Protein AF-A0A1H3X4S4-F1 (afdb_monomer)

Sequence (139 aa):
MANKKTSDKKSTSAFDSIKNFIENVTENVIEGTTVVTDKIKDSSAKAYVASAELAEEASQRIHLYTDKVSLQKEEKSIIERQKEITVDFGGKSLAHYIKTDTLHKPFLNTAEIATLVEEYKGNQKNLISIEKKIKKLNN

Structure (mmCIF, N/CA/C/O backbone):
data_AF-A0A1H3X4S4-F1
#
_entry.id   AF-A0A1H3X4S4-F1
#
loop_
_atom_site.group_PDB
_atom_site.id
_atom_site.type_symbol
_atom_site.label_atom_id
_atom_site.label_alt_id
_atom_site.label_comp_id
_atom_site.label_asym_id
_atom_site.label_entity_id
_atom_site.label_seq_id
_atom_site.pdbx_PDB_ins_code
_atom_site.Cartn_x
_atom_site.Cartn_y
_atom_site.Cartn_z
_atom_site.occupancy
_atom_site.B_iso_or_equiv
_atom_site.auth_seq_id
_atom_site.auth_comp_id
_atom_site.auth_asym_id
_atom_site.auth_atom_id
_atom_site.pdbx_PDB_model_num
ATOM 1 N N . MET A 1 1 ? -64.709 -5.748 115.543 1.00 39.12 1 MET A N 1
ATOM 2 C CA . MET A 1 1 ? -63.450 -6.219 114.926 1.00 39.12 1 MET A CA 1
ATOM 3 C C . MET A 1 1 ? -63.619 -6.224 113.413 1.00 39.12 1 MET A C 1
ATOM 5 O O . MET A 1 1 ? -64.680 -6.604 112.939 1.00 39.12 1 MET A O 1
ATOM 9 N N . ALA A 1 2 ? -62.603 -5.715 112.710 1.00 40.00 2 ALA A N 1
ATOM 10 C CA . ALA A 1 2 ? -62.433 -5.667 111.251 1.00 40.00 2 ALA A CA 1
ATOM 11 C C . ALA A 1 2 ? -62.544 -7.083 110.615 1.00 40.00 2 ALA A C 1
ATOM 13 O O . ALA A 1 2 ? -62.435 -8.067 111.332 1.00 40.00 2 ALA A O 1
ATOM 14 N N . ASN A 1 3 ? -62.716 -7.306 109.309 1.00 39.69 3 ASN A N 1
ATOM 15 C CA . ASN A 1 3 ? -62.032 -6.635 108.215 1.00 39.69 3 ASN A CA 1
ATOM 16 C C . ASN A 1 3 ? -62.678 -6.921 106.842 1.00 39.69 3 ASN A C 1
ATOM 18 O O . ASN A 1 3 ? -63.273 -7.966 106.593 1.00 39.69 3 ASN A O 1
ATOM 22 N N . LYS A 1 4 ? -62.464 -5.944 105.966 1.00 47.06 4 LYS A N 1
ATOM 23 C CA . LYS A 1 4 ? -62.786 -5.784 104.546 1.00 47.06 4 LYS A CA 1
ATOM 24 C C . LYS A 1 4 ? -62.004 -6.811 103.701 1.00 47.06 4 LYS A C 1
ATOM 26 O O . LYS A 1 4 ? -60.808 -6.970 103.928 1.00 47.06 4 LYS A O 1
ATOM 31 N N . LYS A 1 5 ? -62.613 -7.445 102.688 1.00 41.31 5 LYS A N 1
ATOM 32 C CA . LYS A 1 5 ? -61.862 -8.049 101.566 1.00 41.31 5 LYS A CA 1
ATOM 33 C C . LYS A 1 5 ? -62.201 -7.327 100.268 1.00 41.31 5 LYS A C 1
ATOM 35 O O . LYS A 1 5 ? -63.321 -7.363 99.774 1.00 41.31 5 LYS A O 1
ATOM 40 N N . THR A 1 6 ? -61.198 -6.599 99.804 1.00 41.38 6 THR A N 1
ATOM 41 C CA . THR A 1 6 ? -61.131 -5.777 98.603 1.00 41.38 6 THR A CA 1
ATOM 42 C C . THR A 1 6 ? -60.788 -6.607 97.369 1.00 41.38 6 THR A C 1
ATOM 44 O O . THR A 1 6 ? -59.841 -7.383 97.403 1.00 41.38 6 THR A O 1
ATOM 47 N N . SER A 1 7 ? -61.556 -6.363 96.306 1.00 42.19 7 SER A N 1
ATOM 48 C CA . SER A 1 7 ? -61.190 -6.283 94.882 1.00 42.19 7 SER A CA 1
ATOM 49 C C . SER A 1 7 ? -59.942 -7.025 94.375 1.00 42.19 7 SER A C 1
ATOM 51 O O . SER A 1 7 ? -58.815 -6.567 94.580 1.00 42.19 7 SER A O 1
ATOM 53 N N . ASP A 1 8 ? -60.174 -8.033 93.533 1.00 43.59 8 ASP A N 1
ATOM 54 C CA . ASP A 1 8 ? -59.223 -8.499 92.523 1.00 43.59 8 ASP A CA 1
ATOM 55 C C . ASP A 1 8 ? -59.073 -7.449 91.412 1.00 43.59 8 ASP A C 1
ATOM 57 O O . ASP A 1 8 ? -60.004 -7.172 90.652 1.00 43.59 8 ASP A O 1
ATOM 61 N N . LYS A 1 9 ? -57.879 -6.863 91.297 1.00 44.56 9 LYS A N 1
ATOM 62 C CA . LYS A 1 9 ? -57.452 -6.079 90.132 1.00 44.56 9 LYS A CA 1
ATOM 63 C C . LYS A 1 9 ? -56.342 -6.865 89.438 1.00 44.56 9 LYS A C 1
ATOM 65 O O . LYS A 1 9 ? -55.227 -6.936 89.944 1.00 44.56 9 LYS A O 1
ATOM 70 N N . LYS A 1 10 ? -56.667 -7.460 88.284 1.00 45.00 10 LYS A N 1
ATOM 71 C CA . LYS A 1 10 ? -55.704 -8.065 87.351 1.00 45.00 10 LYS A CA 1
ATOM 72 C C . LYS A 1 10 ? -54.632 -7.030 86.996 1.00 45.00 10 LYS A C 1
ATOM 74 O O . LYS A 1 10 ? -54.928 -6.051 86.314 1.00 45.00 10 LYS A O 1
ATOM 79 N N . SER A 1 11 ? -53.399 -7.247 87.441 1.00 42.09 11 SER A N 1
ATOM 80 C CA . SER A 1 11 ? -52.231 -6.519 86.950 1.00 42.09 11 SER A CA 1
ATOM 81 C C . SER A 1 11 ? -51.830 -7.099 85.592 1.00 42.09 11 SER A C 1
ATOM 83 O O . SER A 1 11 ? -51.187 -8.145 85.526 1.00 42.09 11 SER A O 1
ATOM 85 N N . THR A 1 12 ? -52.233 -6.442 84.507 1.00 52.84 12 THR A N 1
ATOM 86 C CA . THR A 1 12 ? -51.607 -6.593 83.185 1.00 52.84 12 THR A CA 1
ATOM 87 C C . THR A 1 12 ? -50.130 -6.244 83.317 1.00 52.84 12 THR A C 1
ATOM 89 O O . THR A 1 12 ? -49.787 -5.111 83.663 1.00 52.84 12 THR A O 1
ATOM 92 N N . SER A 1 13 ? -49.270 -7.247 83.145 1.00 50.72 13 SER A N 1
ATOM 93 C CA . SER A 1 13 ? -47.844 -7.131 83.419 1.00 50.72 13 SER A CA 1
ATOM 94 C C . SER A 1 13 ? -47.175 -6.256 82.357 1.00 50.72 13 SER A C 1
ATOM 96 O O . SER A 1 13 ? -47.389 -6.431 81.160 1.00 50.72 13 SER A O 1
ATOM 98 N N . ALA A 1 14 ? -46.336 -5.317 82.790 1.00 55.25 14 ALA A N 1
ATOM 99 C CA . ALA A 1 14 ? -45.530 -4.469 81.909 1.00 55.25 14 ALA A CA 1
ATOM 100 C C . ALA A 1 14 ? -44.561 -5.269 81.004 1.00 55.25 14 ALA A C 1
ATOM 102 O O . ALA A 1 14 ? -43.999 -4.713 80.064 1.00 55.25 14 ALA A O 1
ATOM 103 N N . PHE A 1 15 ? -44.387 -6.570 81.266 1.00 55.59 15 PHE A N 1
ATOM 104 C CA . PHE A 1 15 ? -43.553 -7.482 80.486 1.00 55.59 15 PHE A CA 1
ATOM 105 C C . PHE A 1 15 ? -44.144 -7.811 79.109 1.00 55.59 15 PHE A C 1
ATOM 107 O O . PHE A 1 15 ? -43.390 -7.883 78.139 1.00 55.59 15 PHE A O 1
ATOM 114 N N . ASP A 1 16 ? -45.469 -7.940 78.989 1.00 58.06 16 ASP A N 1
ATOM 115 C CA . ASP A 1 16 ? -46.112 -8.285 77.710 1.00 58.06 16 ASP A CA 1
ATOM 116 C C . ASP A 1 16 ? -46.033 -7.124 76.705 1.00 58.06 16 ASP A C 1
ATOM 118 O O . ASP A 1 16 ? -45.812 -7.326 75.512 1.00 58.06 16 ASP A O 1
ATOM 122 N N . SER A 1 17 ? -46.105 -5.883 77.194 1.00 57.28 17 SER A N 1
ATOM 123 C CA . SER A 1 17 ? -45.950 -4.683 76.364 1.00 57.28 17 SER A CA 1
ATOM 124 C C . SER A 1 17 ? -44.516 -4.492 75.860 1.00 57.28 17 SER A C 1
ATOM 126 O O . SER A 1 17 ? -44.320 -4.051 74.729 1.00 57.28 17 SER A O 1
ATOM 128 N N . ILE A 1 18 ? -43.508 -4.836 76.672 1.00 59.59 18 ILE A N 1
ATOM 129 C CA . ILE A 1 18 ? -42.092 -4.757 76.279 1.00 59.59 18 ILE A CA 1
ATOM 130 C C . ILE A 1 18 ? -41.757 -5.861 75.275 1.00 59.59 18 ILE A C 1
ATOM 132 O O . ILE A 1 18 ? -41.062 -5.599 74.296 1.00 59.59 18 ILE A O 1
ATOM 136 N N . LYS A 1 19 ? -42.289 -7.074 75.470 1.00 60.59 19 LYS A N 1
ATOM 137 C CA . LYS A 1 19 ? -42.092 -8.185 74.536 1.00 60.59 19 LYS A CA 1
ATOM 138 C C . LYS A 1 19 ? -42.682 -7.875 73.157 1.00 60.59 19 LYS A C 1
ATOM 140 O O . LYS A 1 19 ? -41.966 -7.988 72.170 1.00 60.59 19 LYS A O 1
ATOM 145 N N . ASN A 1 20 ? -43.911 -7.357 73.105 1.00 61.72 20 ASN A N 1
ATOM 146 C CA . ASN A 1 20 ? -44.543 -6.938 71.849 1.00 61.72 20 ASN A CA 1
ATOM 147 C C . ASN A 1 20 ? -43.812 -5.761 71.177 1.00 61.72 20 ASN A C 1
ATOM 149 O O . ASN A 1 20 ? -43.783 -5.669 69.954 1.00 61.72 20 ASN A O 1
ATOM 153 N N . PHE A 1 21 ? -43.213 -4.847 71.950 1.00 56.56 21 PHE A N 1
ATOM 154 C CA . PHE A 1 21 ? -42.405 -3.758 71.391 1.00 56.56 21 PHE A CA 1
ATOM 155 C C . PHE A 1 21 ? -41.093 -4.276 70.792 1.00 56.56 21 PHE A C 1
ATOM 157 O O . PHE A 1 21 ? -40.730 -3.883 69.688 1.00 56.56 21 PHE A O 1
ATOM 164 N N . ILE A 1 22 ? -40.400 -5.182 71.488 1.00 54.09 22 ILE A N 1
ATOM 165 C CA . ILE A 1 22 ? -39.160 -5.792 70.998 1.00 54.09 22 ILE A CA 1
ATOM 166 C C . ILE A 1 22 ? -39.440 -6.646 69.760 1.00 54.09 22 ILE A C 1
ATOM 168 O O . ILE A 1 22 ? -38.715 -6.512 68.780 1.00 54.09 22 ILE A O 1
ATOM 172 N N . GLU A 1 23 ? -40.496 -7.462 69.755 1.00 58.22 23 GLU A N 1
ATOM 173 C CA . GLU A 1 23 ? -40.887 -8.259 68.585 1.00 58.22 23 GLU A CA 1
ATOM 174 C C . GLU A 1 23 ? -41.199 -7.354 67.383 1.00 58.22 23 GLU A C 1
ATOM 176 O O . GLU A 1 23 ? -40.563 -7.517 66.346 1.00 58.22 23 GLU A O 1
ATOM 181 N N . ASN A 1 24 ? -42.014 -6.302 67.548 1.00 58.84 24 ASN A N 1
ATOM 182 C CA . ASN A 1 24 ? -42.306 -5.342 66.472 1.00 58.84 24 ASN A CA 1
ATOM 183 C C . ASN A 1 24 ? -41.066 -4.579 65.969 1.00 58.84 24 ASN A C 1
ATOM 185 O O . ASN A 1 24 ? -40.959 -4.292 64.779 1.00 58.84 24 ASN A O 1
ATOM 189 N N . VAL A 1 25 ? -40.124 -4.208 66.843 1.00 56.09 25 VAL A N 1
ATOM 190 C CA . VAL A 1 25 ? -38.874 -3.548 66.419 1.00 56.09 25 VAL A CA 1
ATOM 191 C C . VAL A 1 25 ? -37.978 -4.530 65.670 1.00 56.09 25 VAL A C 1
ATOM 193 O O . VAL A 1 25 ? -37.384 -4.160 64.663 1.00 56.09 25 VAL A O 1
ATOM 196 N N . THR A 1 26 ? -37.900 -5.781 66.122 1.00 57.69 26 THR A N 1
ATOM 197 C CA . THR A 1 26 ? -37.078 -6.810 65.473 1.00 57.69 26 THR A CA 1
ATOM 198 C C . THR A 1 26 ? -37.640 -7.159 64.095 1.00 57.69 26 THR A C 1
ATOM 200 O O . THR A 1 26 ? -36.876 -7.238 63.139 1.00 57.69 26 THR A O 1
ATOM 203 N N . GLU A 1 27 ? -38.962 -7.273 63.963 1.00 57.81 27 GLU A N 1
ATOM 204 C CA . GLU A 1 27 ? -39.644 -7.523 62.687 1.00 57.81 27 GLU A CA 1
ATOM 205 C C . GLU A 1 27 ? -39.461 -6.354 61.707 1.00 57.81 27 GLU A C 1
ATOM 207 O O . GLU A 1 27 ? -39.019 -6.567 60.583 1.00 57.81 27 GLU A O 1
ATOM 212 N N . ASN A 1 28 ? -39.645 -5.104 62.156 1.00 56.62 28 ASN A N 1
ATOM 213 C CA . ASN A 1 28 ? -39.417 -3.917 61.319 1.00 56.62 28 ASN A CA 1
ATOM 214 C C . ASN A 1 28 ? -37.944 -3.733 60.919 1.00 56.62 28 ASN A C 1
ATOM 216 O O . ASN A 1 28 ? -37.648 -3.257 59.822 1.00 56.62 28 ASN A O 1
ATOM 220 N N . VAL A 1 29 ? -37.001 -4.094 61.797 1.00 54.59 29 VAL A N 1
ATOM 221 C CA . VAL A 1 29 ? -35.570 -4.075 61.472 1.00 54.59 29 VAL A CA 1
ATOM 222 C C . VAL A 1 29 ? -35.256 -5.166 60.460 1.00 54.59 29 VAL A C 1
ATOM 224 O O . VAL A 1 29 ? -34.575 -4.877 59.483 1.00 54.59 29 VAL A O 1
ATOM 227 N N . ILE A 1 30 ? -35.765 -6.386 60.630 1.00 59.50 30 ILE A N 1
ATOM 228 C CA . ILE A 1 30 ? -35.549 -7.478 59.674 1.00 59.50 30 ILE A CA 1
ATOM 229 C C . ILE A 1 30 ? -36.133 -7.103 58.311 1.00 59.50 30 ILE A C 1
ATOM 231 O O . ILE A 1 30 ? -35.387 -7.117 57.333 1.00 59.50 30 ILE A O 1
ATOM 235 N N . GLU A 1 31 ? -37.394 -6.666 58.256 1.00 57.06 31 GLU A N 1
ATOM 236 C CA . GLU A 1 31 ? -38.058 -6.235 57.022 1.00 57.06 31 GLU A CA 1
ATOM 237 C C . GLU A 1 31 ? -37.327 -5.061 56.359 1.00 57.06 31 GLU A C 1
ATOM 239 O O . GLU A 1 31 ? -37.024 -5.108 55.161 1.00 57.06 31 GLU A O 1
ATOM 244 N N . GLY A 1 32 ? -36.951 -4.043 57.139 1.00 47.03 32 GLY A N 1
ATOM 245 C CA . GLY A 1 32 ? -36.171 -2.901 56.666 1.00 47.03 32 GLY A CA 1
ATOM 246 C C . GLY A 1 32 ? -34.794 -3.302 56.134 1.00 47.03 32 GLY A C 1
ATOM 247 O O . GLY A 1 32 ? -34.351 -2.781 55.109 1.00 47.03 32 GLY A O 1
ATOM 248 N N . THR A 1 33 ? -34.138 -4.277 56.767 1.00 53.22 33 THR A N 1
ATOM 249 C CA . THR A 1 33 ? -32.837 -4.793 56.323 1.00 53.22 33 THR A CA 1
ATOM 250 C C . THR A 1 33 ? -32.986 -5.599 55.036 1.00 53.22 33 THR A C 1
ATOM 252 O O . THR A 1 33 ? -32.187 -5.403 54.124 1.00 53.22 33 THR A O 1
ATOM 255 N N . THR A 1 34 ? -34.022 -6.431 54.885 1.00 60.72 34 THR A N 1
ATOM 256 C CA . THR A 1 34 ? -34.306 -7.135 53.619 1.00 60.72 34 THR A CA 1
ATOM 257 C C . THR A 1 34 ? -34.607 -6.171 52.475 1.00 60.72 34 THR A C 1
ATOM 259 O O . THR A 1 34 ? -33.985 -6.288 51.424 1.00 60.72 34 THR A O 1
ATOM 262 N N . VAL A 1 35 ? -35.444 -5.147 52.682 1.00 62.03 35 VAL A N 1
ATOM 263 C CA . VAL A 1 35 ? -35.773 -4.154 51.640 1.00 62.03 35 VAL A CA 1
ATOM 264 C C . VAL A 1 35 ? -34.545 -3.340 51.222 1.00 62.03 35 VAL A C 1
ATOM 266 O O . VAL A 1 35 ? -34.354 -3.067 50.036 1.00 62.03 35 VAL A O 1
ATOM 269 N N . VAL A 1 36 ? -33.693 -2.947 52.173 1.00 54.22 36 VAL A N 1
ATOM 270 C CA . VAL A 1 36 ? -32.428 -2.259 51.870 1.00 54.22 36 VAL A CA 1
ATOM 271 C C . VAL A 1 36 ? -31.463 -3.198 51.147 1.00 54.22 36 VAL A C 1
ATOM 273 O O . VAL A 1 36 ? -30.846 -2.791 50.166 1.00 54.22 36 VAL A O 1
ATOM 276 N N . THR A 1 37 ? -31.369 -4.458 51.569 1.00 57.41 37 THR A N 1
ATOM 277 C CA . THR A 1 37 ? -30.496 -5.455 50.935 1.00 57.41 37 THR A CA 1
ATOM 278 C C . THR A 1 37 ? -30.929 -5.747 49.499 1.00 57.41 37 THR A C 1
ATOM 280 O O . THR A 1 37 ? -30.077 -5.797 48.616 1.00 57.41 37 THR A O 1
ATOM 283 N N . ASP A 1 38 ? -32.229 -5.879 49.236 1.00 55.59 38 ASP A N 1
ATOM 284 C CA . ASP A 1 38 ? -32.758 -6.122 47.891 1.00 55.59 38 ASP A CA 1
ATOM 285 C C . ASP A 1 38 ? -32.580 -4.897 46.987 1.00 55.59 38 ASP A C 1
ATOM 287 O O . ASP A 1 38 ? -32.139 -5.034 45.848 1.00 55.59 38 ASP A O 1
ATOM 291 N N . LYS A 1 39 ? -32.777 -3.677 47.512 1.00 58.56 39 LYS A N 1
ATOM 292 C CA . LYS A 1 39 ? -32.457 -2.440 46.777 1.00 58.56 39 LYS A CA 1
ATOM 293 C C . LYS A 1 39 ? -30.966 -2.300 46.472 1.00 58.56 39 LYS A C 1
ATOM 295 O O . LYS A 1 39 ? -30.616 -1.838 45.387 1.00 58.56 39 LYS A O 1
ATOM 300 N N . ILE A 1 40 ? -30.085 -2.683 47.399 1.00 56.56 40 ILE A N 1
ATOM 301 C CA . ILE A 1 40 ? -28.633 -2.682 47.176 1.00 56.56 40 ILE A CA 1
ATOM 302 C C . ILE A 1 40 ? -28.270 -3.730 46.129 1.00 56.56 40 ILE A C 1
ATOM 304 O O . ILE A 1 40 ? -27.550 -3.394 45.201 1.00 56.56 40 ILE A O 1
ATOM 308 N N . LYS A 1 41 ? -28.805 -4.953 46.205 1.00 60.31 41 LYS A N 1
ATOM 309 C CA . LYS A 1 41 ? -28.578 -5.994 45.190 1.00 60.31 41 LYS A CA 1
ATOM 310 C C . LYS A 1 41 ? -29.036 -5.550 43.804 1.00 60.31 41 LYS A C 1
ATOM 312 O O . LYS A 1 41 ? -28.264 -5.690 42.862 1.00 60.31 41 LYS A O 1
ATOM 317 N N . ASP A 1 42 ? -30.220 -4.953 43.684 1.00 57.84 42 ASP A N 1
ATOM 318 C CA . ASP A 1 42 ? -30.719 -4.408 42.417 1.00 57.84 42 ASP A CA 1
ATOM 319 C C . ASP A 1 42 ? -29.851 -3.254 41.904 1.00 57.84 42 ASP A C 1
ATOM 321 O O . ASP A 1 42 ? -29.546 -3.178 40.714 1.00 57.84 42 ASP A O 1
ATOM 325 N N . SER A 1 43 ? -29.422 -2.351 42.788 1.00 59.88 43 SER A N 1
ATOM 326 C CA . SER A 1 43 ? -28.561 -1.228 42.410 1.00 59.88 43 SER A CA 1
ATOM 327 C C . SER A 1 43 ? -27.147 -1.686 42.041 1.00 59.88 43 SER A C 1
ATOM 329 O O . SER A 1 43 ? -26.555 -1.143 41.112 1.00 59.88 43 SER A O 1
ATOM 331 N N . SER A 1 44 ? -26.611 -2.698 42.725 1.00 52.19 44 SER A N 1
ATOM 332 C CA . SER A 1 44 ? -25.322 -3.323 42.433 1.00 52.19 44 SER A CA 1
ATOM 333 C C . SER A 1 44 ? -25.377 -4.132 41.144 1.00 52.19 44 SER A C 1
ATOM 335 O O . SER A 1 44 ? -24.459 -4.019 40.345 1.00 52.19 44 SER A O 1
ATOM 337 N N . ALA A 1 45 ? -26.452 -4.884 40.893 1.00 58.28 45 ALA A N 1
ATOM 338 C CA . ALA A 1 45 ? -26.660 -5.601 39.639 1.00 58.28 45 ALA A CA 1
ATOM 339 C C . ALA A 1 45 ? -26.766 -4.626 38.461 1.00 58.28 45 ALA A C 1
ATOM 341 O O . ALA A 1 45 ? -26.089 -4.813 37.457 1.00 58.28 45 ALA A O 1
ATOM 342 N N . LYS A 1 46 ? -27.521 -3.528 38.607 1.00 61.91 46 LYS A N 1
ATOM 343 C CA . LYS A 1 46 ? -27.587 -2.461 37.594 1.00 61.91 46 LYS A CA 1
ATOM 344 C C . LYS A 1 46 ? -26.241 -1.777 37.372 1.00 61.91 46 LYS A C 1
ATOM 346 O O . LYS A 1 46 ? -25.873 -1.540 36.229 1.00 61.91 46 LYS A O 1
ATOM 351 N N . ALA A 1 47 ? -25.487 -1.494 38.434 1.00 55.59 47 ALA A N 1
ATOM 352 C CA . ALA A 1 47 ? -24.141 -0.934 38.315 1.00 55.59 47 ALA A CA 1
ATOM 353 C C . ALA A 1 47 ? -23.168 -1.914 37.641 1.00 55.59 47 ALA A C 1
ATOM 355 O O . ALA A 1 47 ? -22.322 -1.491 36.858 1.00 55.59 47 ALA A O 1
ATOM 356 N N . TYR A 1 48 ? -23.298 -3.214 37.913 1.00 50.69 48 TYR A N 1
ATOM 357 C CA . TYR A 1 48 ? -22.484 -4.259 37.297 1.00 50.69 48 TYR A CA 1
ATOM 358 C C . TYR A 1 48 ? -22.808 -4.420 35.809 1.00 50.69 48 TYR A C 1
ATOM 360 O O . TYR A 1 48 ? -21.890 -4.477 35.001 1.00 50.69 48 TYR A O 1
ATOM 368 N N . VAL A 1 49 ? -24.094 -4.409 35.440 1.00 62.06 49 VAL A N 1
ATOM 369 C CA . VAL A 1 49 ? -24.550 -4.424 34.040 1.00 62.06 49 VAL A CA 1
ATOM 370 C C . VAL A 1 49 ? -24.064 -3.174 33.307 1.00 62.06 49 VAL A C 1
ATOM 372 O O . VAL A 1 49 ? -23.404 -3.303 32.286 1.00 62.06 49 VAL A O 1
ATOM 375 N N . ALA A 1 50 ? -24.250 -1.982 33.880 1.00 58.94 50 ALA A N 1
ATOM 376 C CA . ALA A 1 50 ? -23.752 -0.738 33.289 1.00 58.94 50 ALA A CA 1
ATOM 377 C C . ALA A 1 50 ? -22.216 -0.710 33.159 1.00 58.94 50 ALA A C 1
ATOM 379 O O . ALA A 1 50 ? -21.681 -0.191 32.183 1.00 58.94 50 ALA A O 1
ATOM 380 N N . SER A 1 51 ? -21.485 -1.281 34.123 1.00 52.81 51 SER A N 1
ATOM 381 C CA . SER A 1 51 ? -20.019 -1.385 34.052 1.00 52.81 51 SER A CA 1
ATOM 382 C C . SER A 1 51 ? -19.564 -2.399 33.002 1.00 52.81 51 SER A C 1
ATOM 384 O O . SER A 1 51 ? -18.551 -2.173 32.344 1.00 52.81 51 SER A O 1
ATOM 386 N N . ALA A 1 52 ? -20.297 -3.503 32.833 1.00 64.44 52 ALA A N 1
ATOM 387 C CA . ALA A 1 52 ? -20.031 -4.503 31.806 1.00 64.44 52 ALA A CA 1
ATOM 388 C C . ALA A 1 52 ? -20.307 -3.945 30.403 1.00 64.44 52 ALA A C 1
ATOM 390 O O . ALA A 1 52 ? -19.458 -4.085 29.530 1.00 64.44 52 ALA A O 1
ATOM 391 N N . GLU A 1 53 ? -21.419 -3.231 30.217 1.00 66.19 53 GLU A N 1
ATOM 392 C CA . GLU A 1 53 ? -21.750 -2.520 28.975 1.00 66.19 53 GLU A CA 1
ATOM 393 C C . GLU A 1 53 ? -20.697 -1.451 28.650 1.00 66.19 53 GLU A C 1
ATOM 395 O O . GLU A 1 53 ? -20.201 -1.394 27.529 1.00 66.19 53 GLU A O 1
ATOM 400 N N . LEU A 1 54 ? -20.256 -0.663 29.638 1.00 67.38 54 LEU A N 1
ATOM 401 C CA . LEU A 1 54 ? -19.165 0.304 29.462 1.00 67.38 54 LEU A CA 1
ATOM 402 C C . LEU A 1 54 ? -17.831 -0.363 29.100 1.00 67.38 54 LEU A C 1
ATOM 404 O O . LEU A 1 54 ? -17.079 0.171 28.283 1.00 67.38 54 LEU A O 1
ATOM 408 N N . ALA A 1 55 ? -17.512 -1.510 29.703 1.00 69.81 55 ALA A N 1
ATOM 409 C CA . ALA A 1 55 ? -16.305 -2.267 29.382 1.00 69.81 55 ALA A CA 1
ATOM 410 C C . ALA A 1 55 ? -16.377 -2.874 27.973 1.00 69.81 55 ALA A C 1
ATOM 412 O O . ALA A 1 55 ? -15.378 -2.866 27.252 1.00 69.81 55 ALA A O 1
ATOM 413 N N . GLU A 1 56 ? -17.551 -3.349 27.562 1.00 72.56 56 GLU A N 1
ATOM 414 C CA . GLU A 1 56 ? -17.807 -3.873 26.224 1.00 72.56 56 GLU A CA 1
ATOM 415 C C . GLU A 1 56 ? -17.732 -2.761 25.169 1.00 72.56 56 GLU A C 1
ATOM 417 O O . GLU A 1 56 ? -17.013 -2.903 24.180 1.00 72.56 56 GLU A O 1
ATOM 422 N N . GLU A 1 57 ? -18.351 -1.604 25.414 1.00 72.50 57 GLU A N 1
ATOM 423 C CA . GLU A 1 57 ? -18.228 -0.420 24.558 1.00 72.50 57 GLU A CA 1
ATOM 424 C C . GLU A 1 57 ? -16.776 0.065 24.454 1.00 72.50 57 GLU A C 1
ATOM 426 O O . GLU A 1 57 ? -16.296 0.388 23.363 1.00 72.50 57 GLU A O 1
ATOM 431 N N . ALA A 1 58 ? -16.046 0.113 25.573 1.00 75.00 58 ALA A N 1
ATOM 432 C CA . ALA A 1 58 ? -14.636 0.487 25.578 1.00 75.00 58 ALA A CA 1
ATOM 433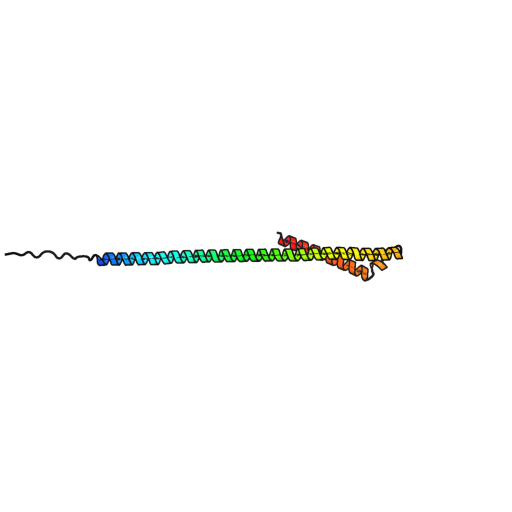 C C . ALA A 1 58 ? -13.787 -0.522 24.791 1.00 75.00 58 ALA A C 1
ATOM 435 O O . ALA A 1 58 ? 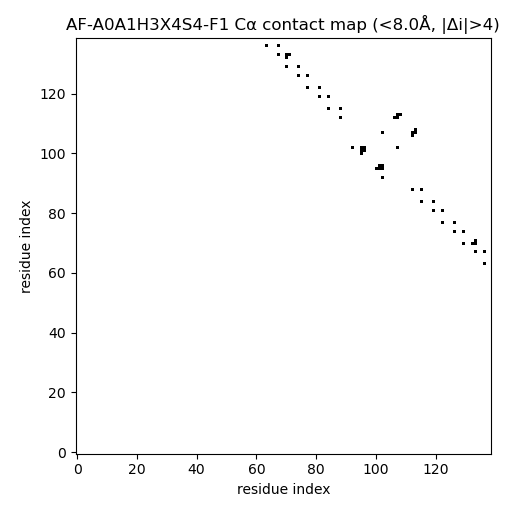-12.935 -0.116 24.000 1.00 75.00 58 ALA A O 1
ATOM 436 N N . SER A 1 59 ? -14.048 -1.821 24.951 1.00 76.75 59 SER A N 1
ATOM 437 C CA . SER A 1 59 ? -13.381 -2.887 24.200 1.00 76.75 59 SER A CA 1
ATOM 438 C C . SER A 1 59 ? -13.645 -2.763 22.699 1.00 76.75 59 SER A C 1
ATOM 440 O O . SER A 1 59 ? -12.695 -2.757 21.915 1.00 76.75 59 SER A O 1
ATOM 442 N N . GLN A 1 60 ? -14.898 -2.559 22.286 1.00 81.38 60 GLN A N 1
ATOM 443 C CA . GLN A 1 60 ? -15.256 -2.341 20.883 1.00 81.38 60 GLN A CA 1
ATOM 444 C C . GLN A 1 60 ? -14.549 -1.107 20.306 1.00 81.38 60 GLN A C 1
ATOM 446 O O . GLN A 1 60 ? -13.977 -1.174 19.219 1.00 81.38 60 GLN A O 1
ATOM 451 N N . ARG A 1 61 ? -14.502 0.006 21.048 1.00 80.19 61 ARG A N 1
ATOM 452 C CA . ARG A 1 61 ? -13.773 1.215 20.624 1.00 80.19 61 ARG A CA 1
ATOM 453 C C . ARG A 1 61 ? -12.271 0.977 20.490 1.00 80.19 61 ARG A C 1
ATOM 455 O O . ARG A 1 61 ? -11.666 1.485 19.547 1.00 80.19 61 ARG A O 1
ATOM 462 N N . ILE A 1 62 ? -11.674 0.201 21.397 1.00 83.56 62 ILE A N 1
ATOM 463 C CA . ILE A 1 62 ? -10.262 -0.193 21.311 1.00 83.56 62 ILE A CA 1
ATOM 464 C C . ILE A 1 62 ? -10.027 -1.027 20.049 1.00 83.56 62 ILE A C 1
ATOM 466 O O . ILE A 1 62 ? -9.105 -0.719 19.300 1.00 83.56 62 ILE A O 1
ATOM 470 N N . HIS A 1 63 ? -10.877 -2.016 19.763 1.00 84.25 63 HIS A N 1
ATOM 471 C CA . HIS A 1 63 ? -10.763 -2.834 18.553 1.00 84.25 63 HIS A CA 1
ATOM 472 C C . HIS A 1 63 ? -10.862 -1.997 17.273 1.00 84.25 63 HIS A C 1
ATOM 474 O O . HIS A 1 63 ? -9.976 -2.081 16.425 1.00 84.25 63 HIS A O 1
ATOM 480 N N . LEU A 1 64 ? -11.862 -1.115 17.170 1.00 86.19 64 LEU A N 1
ATOM 481 C CA . LEU A 1 64 ? -12.017 -0.211 16.023 1.00 86.19 64 LEU A CA 1
ATOM 482 C C . LEU A 1 64 ? -10.797 0.705 15.841 1.00 86.19 64 LEU A C 1
ATOM 484 O O . LEU A 1 64 ? -10.354 0.951 14.716 1.00 86.19 64 LEU A O 1
ATOM 488 N N . TYR A 1 65 ? -10.227 1.197 16.945 1.00 85.31 65 TYR A N 1
ATOM 489 C CA . TYR A 1 65 ? -9.009 2.001 16.916 1.00 85.31 65 TYR A CA 1
ATOM 490 C C . TYR A 1 65 ? -7.798 1.188 16.441 1.00 85.31 65 TYR A C 1
ATOM 492 O O . TYR A 1 65 ? -7.062 1.642 15.564 1.00 85.31 65 TYR A O 1
ATOM 500 N N . THR A 1 66 ? -7.601 -0.021 16.971 1.00 89.06 66 THR A N 1
ATOM 501 C CA . THR A 1 66 ? -6.512 -0.915 16.561 1.00 89.06 66 THR A CA 1
ATOM 502 C C . THR A 1 66 ? -6.615 -1.286 15.084 1.00 89.06 66 THR A C 1
ATOM 504 O O . THR A 1 66 ? -5.613 -1.211 14.370 1.00 89.06 66 THR A O 1
ATOM 507 N N . ASP A 1 67 ? -7.812 -1.609 14.595 1.00 90.06 67 ASP A N 1
ATOM 508 C CA . ASP A 1 67 ? -8.052 -1.922 13.185 1.00 90.06 67 ASP A CA 1
ATOM 509 C C . ASP A 1 67 ? -7.720 -0.730 12.285 1.00 90.06 67 ASP A C 1
ATOM 511 O O . ASP A 1 67 ? -7.048 -0.877 11.261 1.00 90.06 67 ASP A O 1
ATOM 515 N N . LYS A 1 68 ? -8.115 0.479 12.697 1.00 90.69 68 LYS A N 1
ATOM 516 C CA . LYS A 1 68 ? -7.785 1.711 11.977 1.00 90.69 68 LYS A CA 1
ATOM 517 C C . LYS A 1 68 ? -6.277 1.953 11.915 1.00 90.69 68 LYS A C 1
ATOM 519 O O . LYS A 1 68 ? -5.766 2.268 10.843 1.00 90.69 68 LYS A O 1
ATOM 524 N N . VAL A 1 69 ? -5.562 1.792 13.028 1.00 92.06 69 VAL A N 1
ATOM 525 C CA . VAL A 1 69 ? -4.100 1.967 13.074 1.00 92.06 69 VAL A CA 1
ATOM 526 C C . VAL A 1 69 ? -3.401 0.942 12.178 1.00 92.06 69 VAL A C 1
ATOM 528 O O . VAL A 1 69 ? -2.484 1.297 11.435 1.00 92.06 69 VAL A O 1
ATOM 531 N N . SER A 1 70 ? -3.857 -0.313 12.196 1.00 94.00 70 SER A N 1
ATOM 532 C CA . SER A 1 70 ? -3.339 -1.372 11.323 1.00 94.00 70 SER A CA 1
ATOM 533 C C . SER A 1 70 ? -3.524 -1.028 9.843 1.00 94.00 70 SER A C 1
ATOM 535 O O . SER A 1 70 ? -2.566 -1.106 9.075 1.00 94.00 70 SER A O 1
ATOM 537 N N . LEU A 1 71 ? -4.716 -0.562 9.457 1.00 95.38 71 LEU A N 1
ATOM 538 C CA . LEU A 1 71 ? -5.015 -0.138 8.085 1.00 95.38 71 LEU A CA 1
ATOM 539 C C . LEU A 1 71 ? -4.177 1.070 7.644 1.00 95.38 71 LEU A C 1
ATOM 541 O O . LEU A 1 71 ? -3.669 1.082 6.528 1.00 95.38 71 LEU A O 1
ATOM 545 N N . GLN A 1 72 ? -3.975 2.064 8.514 1.00 93.44 72 GLN A N 1
ATOM 546 C CA . GLN A 1 72 ? -3.124 3.226 8.216 1.00 93.44 72 GLN A CA 1
ATOM 547 C C . GLN A 1 72 ? -1.648 2.843 8.045 1.00 93.44 72 GLN A C 1
ATOM 549 O O . GLN A 1 72 ? -0.929 3.424 7.230 1.00 93.44 72 GLN A O 1
ATOM 554 N N . LYS A 1 73 ? -1.172 1.853 8.807 1.00 95.44 73 LYS A N 1
ATOM 555 C CA . LYS A 1 73 ? 0.18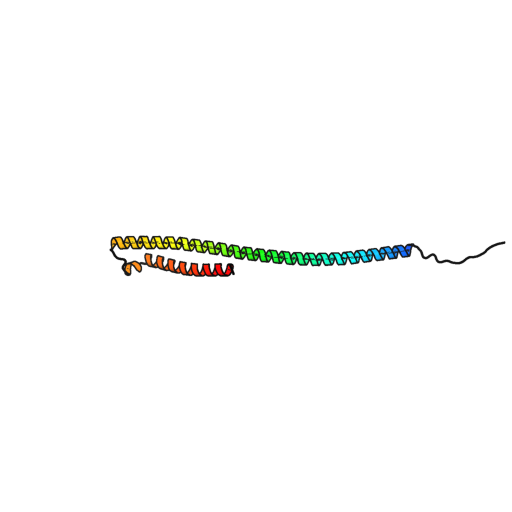5 1.321 8.648 1.00 95.44 73 LYS A CA 1
ATOM 556 C C . LYS A 1 73 ? 0.342 0.592 7.312 1.00 95.44 73 LYS A C 1
ATOM 558 O O . LYS A 1 73 ? 1.357 0.779 6.641 1.00 95.44 73 LYS A O 1
ATOM 563 N N . GLU A 1 74 ? -0.651 -0.207 6.929 1.00 96.25 74 GLU A N 1
ATOM 564 C CA . GLU A 1 74 ? -0.690 -0.890 5.633 1.00 96.25 74 GLU A CA 1
ATOM 565 C C . GLU A 1 74 ? -0.716 0.120 4.475 1.00 96.25 74 GLU A C 1
ATOM 567 O O . GLU A 1 74 ? 0.105 0.030 3.566 1.00 96.25 74 GLU A O 1
ATOM 572 N N . GLU A 1 75 ? -1.575 1.141 4.555 1.00 96.56 75 GLU A N 1
ATOM 573 C CA . GLU A 1 75 ? -1.644 2.248 3.593 1.00 96.56 75 GLU A CA 1
ATOM 574 C C . GLU A 1 75 ? -0.274 2.905 3.393 1.00 96.56 75 GLU A C 1
ATOM 576 O O . GLU A 1 75 ? 0.216 3.015 2.267 1.00 96.56 75 GLU A O 1
ATOM 581 N N . LYS A 1 76 ? 0.384 3.288 4.495 1.00 96.56 76 LYS A N 1
ATOM 582 C CA . LYS A 1 76 ? 1.706 3.916 4.452 1.00 96.56 76 LYS A CA 1
ATOM 583 C C . LYS A 1 76 ? 2.746 3.009 3.790 1.00 96.56 76 LYS A C 1
ATOM 585 O O . LYS A 1 76 ? 3.511 3.486 2.954 1.00 96.56 76 LYS A O 1
ATOM 590 N N . SER A 1 77 ? 2.748 1.720 4.126 1.00 97.56 77 SER A N 1
ATOM 591 C CA . SER A 1 77 ? 3.668 0.743 3.538 1.00 97.56 77 SER A CA 1
ATOM 592 C C . SER A 1 77 ? 3.454 0.589 2.030 1.00 97.56 77 SER A C 1
ATOM 594 O O . SER A 1 77 ? 4.426 0.570 1.275 1.00 97.56 77 SER A O 1
ATOM 596 N N . ILE A 1 78 ? 2.201 0.551 1.567 1.00 97.81 78 ILE A N 1
ATOM 597 C CA . ILE A 1 78 ? 1.892 0.477 0.134 1.00 97.81 78 ILE A CA 1
ATOM 598 C C . ILE A 1 78 ? 2.315 1.764 -0.590 1.00 97.81 78 ILE A C 1
ATOM 600 O O . ILE A 1 78 ? 2.858 1.692 -1.692 1.00 97.81 78 ILE A O 1
ATOM 604 N N . ILE A 1 79 ? 2.113 2.939 0.017 1.00 97.31 79 ILE A N 1
ATOM 605 C CA . ILE A 1 79 ? 2.556 4.225 -0.549 1.00 97.31 79 ILE A CA 1
ATOM 606 C C . ILE A 1 79 ? 4.081 4.272 -0.678 1.00 97.31 79 ILE A C 1
ATOM 608 O O . ILE A 1 79 ? 4.597 4.710 -1.707 1.00 97.31 79 ILE A O 1
ATOM 612 N N . GLU A 1 80 ? 4.812 3.834 0.348 1.00 98.06 80 GLU A N 1
ATOM 613 C CA . GLU A 1 80 ? 6.275 3.734 0.303 1.00 98.06 80 GLU A CA 1
ATOM 614 C C . GLU A 1 80 ? 6.715 2.795 -0.824 1.00 98.06 80 GLU A C 1
ATOM 616 O O . GLU A 1 80 ? 7.509 3.196 -1.678 1.00 98.06 80 GLU A O 1
ATOM 621 N N . ARG A 1 81 ? 6.091 1.618 -0.931 1.00 97.75 81 ARG A N 1
ATOM 622 C CA . ARG A 1 81 ? 6.376 0.669 -2.009 1.00 97.75 81 ARG A CA 1
ATOM 623 C C . ARG A 1 81 ? 6.067 1.231 -3.400 1.00 97.75 81 ARG A C 1
ATOM 625 O O . ARG A 1 81 ? 6.829 1.012 -4.337 1.00 97.75 81 ARG A O 1
ATOM 632 N N . GLN A 1 82 ? 4.991 2.000 -3.568 1.00 97.88 82 GLN A N 1
ATOM 633 C CA . GLN A 1 82 ? 4.691 2.652 -4.849 1.00 97.88 82 GLN A CA 1
ATOM 634 C C . GLN A 1 82 ? 5.753 3.676 -5.264 1.00 97.88 82 GLN A C 1
ATOM 636 O O . GLN A 1 82 ? 6.035 3.808 -6.460 1.00 97.88 82 GLN A O 1
ATOM 641 N N . LYS A 1 83 ? 6.353 4.393 -4.306 1.00 98.06 83 LYS A N 1
ATOM 642 C CA . LYS A 1 83 ? 7.463 5.311 -4.597 1.00 98.06 83 LYS A CA 1
ATOM 643 C C . LYS A 1 83 ? 8.675 4.543 -5.110 1.00 98.06 83 LYS A C 1
ATOM 645 O O . LYS A 1 83 ? 9.238 4.943 -6.123 1.00 98.06 83 LYS A O 1
ATOM 650 N N . GLU A 1 84 ? 9.021 3.429 -4.467 1.00 98.25 84 GLU A N 1
ATOM 651 C CA . GLU A 1 84 ? 10.107 2.548 -4.914 1.00 98.25 84 GLU A CA 1
ATOM 652 C C . GLU A 1 84 ? 9.861 2.032 -6.334 1.00 98.25 84 GLU A C 1
ATOM 654 O O . GLU A 1 84 ? 10.702 2.229 -7.203 1.00 98.25 84 GLU A O 1
ATOM 659 N N . ILE A 1 85 ? 8.672 1.483 -6.610 1.00 98.25 85 ILE A N 1
ATOM 660 C CA . ILE A 1 85 ? 8.307 0.995 -7.951 1.00 98.25 85 ILE A CA 1
ATOM 661 C C . ILE A 1 85 ? 8.437 2.104 -9.003 1.00 98.25 85 ILE A C 1
ATOM 663 O O . ILE A 1 85 ? 8.908 1.858 -10.112 1.00 98.25 85 ILE A O 1
ATOM 667 N N . THR A 1 86 ? 8.032 3.332 -8.666 1.00 97.88 86 THR A N 1
ATOM 668 C CA . THR A 1 86 ? 8.131 4.482 -9.578 1.00 97.88 86 THR A CA 1
ATOM 669 C C . THR A 1 86 ? 9.588 4.821 -9.887 1.00 97.88 86 THR A C 1
ATOM 671 O O . THR A 1 86 ? 9.931 5.067 -11.045 1.00 97.88 86 THR A O 1
ATOM 674 N N . VAL A 1 87 ? 10.452 4.808 -8.868 1.00 98.25 87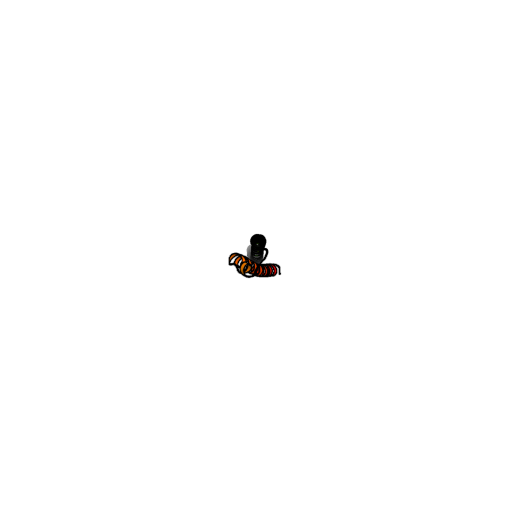 VAL A N 1
ATOM 675 C CA . VAL A 1 87 ? 11.896 5.026 -9.025 1.00 98.25 87 VAL A CA 1
ATOM 676 C C . VAL A 1 87 ? 12.522 3.907 -9.858 1.00 98.25 87 VAL A C 1
ATOM 678 O O . VAL A 1 87 ? 13.251 4.199 -10.805 1.00 98.25 87 VAL A O 1
ATOM 681 N N . ASP A 1 88 ? 12.187 2.649 -9.578 1.00 97.94 88 ASP A N 1
ATOM 682 C CA . ASP A 1 88 ? 12.705 1.484 -10.299 1.00 97.94 88 ASP A CA 1
ATOM 683 C C . ASP A 1 88 ? 12.291 1.500 -11.774 1.00 97.94 88 ASP A C 1
ATOM 685 O O . ASP A 1 88 ? 13.127 1.337 -12.668 1.00 97.94 88 ASP A O 1
ATOM 689 N N . PHE A 1 89 ? 11.007 1.746 -12.049 1.00 98.00 89 PHE A N 1
ATOM 690 C CA . PHE A 1 89 ? 10.489 1.871 -13.409 1.00 98.00 89 PHE A CA 1
ATOM 691 C C . PHE A 1 89 ? 11.164 3.030 -14.151 1.00 98.00 89 PHE A C 1
ATOM 693 O O . PHE A 1 89 ? 11.581 2.870 -15.302 1.00 98.00 89 PHE A O 1
ATOM 700 N N . GLY A 1 90 ? 11.300 4.186 -13.494 1.00 97.25 90 GLY A N 1
ATOM 701 C CA . GLY A 1 90 ? 11.950 5.369 -14.052 1.00 97.25 90 GLY A CA 1
ATOM 702 C C . GLY A 1 90 ? 13.420 5.120 -14.382 1.00 97.25 90 GLY A C 1
ATOM 703 O O . GLY A 1 90 ? 13.854 5.419 -15.492 1.00 97.25 90 GLY A O 1
ATOM 704 N N . GLY A 1 91 ? 14.166 4.502 -13.465 1.00 97.75 91 GLY A N 1
ATOM 705 C CA . GLY A 1 91 ? 15.575 4.158 -13.657 1.00 97.75 91 GLY A CA 1
ATOM 706 C C . GLY A 1 91 ? 15.787 3.192 -14.822 1.00 97.75 91 GLY A C 1
ATOM 707 O O . GLY A 1 91 ? 16.635 3.434 -15.682 1.00 97.75 91 GLY A O 1
ATOM 708 N N . LYS A 1 92 ? 14.969 2.137 -14.911 1.00 96.75 92 LYS A N 1
ATOM 709 C CA . LYS A 1 92 ? 15.032 1.164 -16.016 1.00 96.75 92 LYS A CA 1
ATOM 710 C C . LYS A 1 92 ? 14.659 1.790 -17.356 1.00 96.75 92 LYS A C 1
ATOM 712 O O . LYS A 1 92 ? 15.343 1.562 -18.353 1.00 96.75 92 LYS A O 1
ATOM 717 N N . SER A 1 93 ? 13.605 2.603 -17.375 1.00 96.50 93 SER A N 1
ATOM 718 C CA . SER A 1 93 ? 13.153 3.292 -18.586 1.00 96.50 93 SER A CA 1
ATOM 719 C C . SER A 1 93 ? 14.195 4.295 -19.076 1.00 96.50 93 SER A C 1
ATOM 721 O O . SER A 1 93 ? 14.536 4.294 -20.255 1.00 96.50 93 SER A O 1
ATOM 723 N N . LEU A 1 94 ? 14.769 5.101 -18.179 1.00 97.19 94 LEU A N 1
ATOM 724 C CA . LEU A 1 94 ? 15.815 6.058 -18.531 1.00 97.19 94 LEU A CA 1
ATOM 725 C C . LEU A 1 94 ? 17.061 5.354 -19.081 1.00 97.19 94 LEU A C 1
ATOM 727 O O . LEU A 1 94 ? 17.571 5.750 -20.126 1.00 97.19 94 LEU A O 1
ATOM 731 N N . ALA A 1 95 ? 17.522 4.286 -18.425 1.00 96.38 95 ALA A N 1
ATOM 732 C CA . ALA A 1 95 ? 18.669 3.509 -18.892 1.00 96.38 95 ALA A CA 1
ATOM 733 C C . ALA A 1 95 ? 18.432 2.908 -20.288 1.00 96.38 95 ALA A C 1
ATOM 735 O O . ALA A 1 95 ? 19.323 2.927 -21.138 1.00 96.38 95 ALA A O 1
ATOM 736 N N . HIS A 1 96 ? 17.222 2.405 -20.547 1.00 96.88 96 HIS A N 1
ATOM 737 C CA . HIS A 1 96 ? 16.856 1.884 -21.859 1.00 96.88 96 HIS A CA 1
ATOM 738 C C . HIS A 1 96 ? 16.802 2.982 -22.926 1.00 96.88 96 HIS A C 1
ATOM 740 O O . HIS A 1 96 ? 17.322 2.796 -24.029 1.00 96.88 96 HIS A O 1
ATOM 746 N N . TYR A 1 97 ? 16.216 4.130 -22.587 1.00 96.88 97 TYR A N 1
ATOM 747 C CA . TYR A 1 97 ? 16.122 5.274 -23.483 1.00 96.88 97 TYR A CA 1
ATOM 748 C C . TYR A 1 97 ? 17.507 5.798 -23.864 1.00 96.88 97 TYR A C 1
ATOM 750 O O . TYR A 1 97 ? 17.785 5.930 -25.044 1.00 96.88 97 TYR A O 1
ATOM 758 N N . ILE A 1 98 ? 18.421 5.980 -22.906 1.00 97.44 98 ILE A N 1
ATOM 759 C CA . ILE A 1 98 ? 19.805 6.412 -23.185 1.00 97.44 98 ILE A CA 1
ATOM 760 C C . ILE A 1 98 ? 20.522 5.452 -24.150 1.00 97.44 98 ILE A C 1
ATOM 762 O O . ILE A 1 98 ? 21.378 5.868 -24.924 1.00 97.44 98 ILE A O 1
ATOM 766 N N . LYS A 1 99 ? 20.193 4.156 -24.110 1.00 96.25 99 LYS A N 1
ATOM 767 C CA . LYS A 1 99 ? 20.823 3.140 -24.962 1.00 96.25 99 LYS A CA 1
ATOM 768 C C . LYS A 1 99 ? 20.231 3.068 -26.373 1.00 96.25 99 LYS A C 1
ATOM 770 O O . LYS A 1 99 ? 20.913 2.610 -27.286 1.00 96.25 99 LYS A O 1
ATOM 775 N N . THR A 1 100 ? 18.954 3.403 -26.535 1.00 94.81 100 THR A N 1
ATOM 776 C CA . THR A 1 100 ? 18.186 3.086 -27.753 1.00 94.81 100 THR A CA 1
ATOM 777 C C . THR A 1 100 ? 17.476 4.286 -28.375 1.00 94.81 100 THR A C 1
ATOM 779 O O . THR A 1 100 ? 16.864 4.137 -29.428 1.00 94.81 100 THR A O 1
ATOM 782 N N . ASP A 1 101 ? 17.521 5.446 -27.719 1.00 94.06 101 ASP A N 1
ATOM 783 C CA . ASP A 1 101 ? 16.791 6.678 -28.037 1.00 94.06 101 ASP A CA 1
ATOM 784 C C . ASP A 1 101 ? 15.265 6.500 -28.154 1.00 94.06 101 ASP A C 1
ATOM 786 O O . ASP A 1 101 ? 14.558 7.325 -28.734 1.00 94.06 101 ASP A O 1
ATOM 790 N N . THR A 1 102 ? 14.710 5.411 -27.605 1.00 94.25 102 THR A N 1
ATOM 791 C CA . THR A 1 102 ? 13.273 5.126 -27.667 1.00 94.25 102 THR A CA 1
ATOM 792 C C . THR A 1 102 ? 12.780 4.265 -26.501 1.00 94.25 102 THR A C 1
ATOM 794 O O . THR A 1 102 ? 13.535 3.525 -25.882 1.00 94.25 102 THR A O 1
ATOM 797 N N . LEU A 1 103 ? 11.477 4.326 -26.215 1.00 93.44 103 LEU A N 1
ATOM 798 C CA . LEU A 1 103 ? 10.766 3.412 -25.311 1.00 93.44 103 LEU A CA 1
ATOM 799 C C . LEU A 1 103 ? 9.736 2.614 -26.112 1.00 93.44 103 LEU A C 1
ATOM 801 O O . LEU A 1 103 ? 8.529 2.848 -26.059 1.00 93.44 103 LEU A O 1
ATOM 805 N N . HIS A 1 104 ? 10.232 1.689 -26.923 1.00 92.50 104 HIS A N 1
ATOM 806 C CA . HIS A 1 104 ? 9.404 0.895 -27.818 1.00 92.50 104 HIS A CA 1
ATOM 807 C C . HIS A 1 104 ? 8.578 -0.156 -27.053 1.00 92.50 104 HIS A C 1
ATOM 809 O O . HIS A 1 104 ? 8.963 -0.642 -25.989 1.00 92.50 104 HIS A O 1
ATOM 815 N N . LYS A 1 10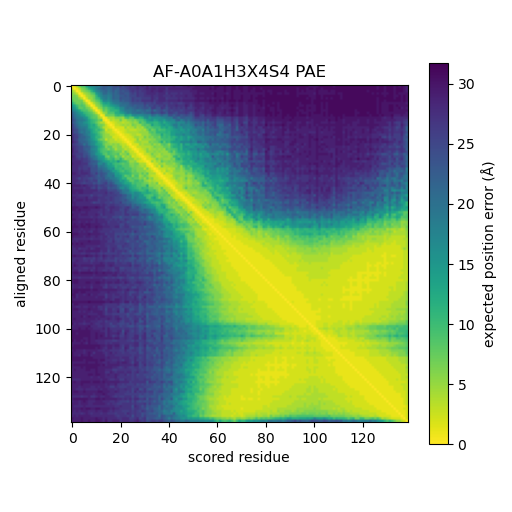5 ? 7.428 -0.548 -27.616 1.00 92.44 105 LYS A N 1
ATOM 816 C CA . LYS A 1 105 ? 6.493 -1.504 -26.986 1.00 92.44 105 LYS A CA 1
ATOM 817 C C . LYS A 1 105 ? 7.145 -2.815 -26.508 1.00 92.44 105 LYS A C 1
ATOM 819 O O . LYS A 1 105 ? 6.820 -3.236 -25.403 1.00 92.44 105 LYS A O 1
ATOM 824 N N . PRO A 1 106 ? 8.053 -3.462 -27.268 1.00 94.38 106 PRO A N 1
ATOM 825 C CA . PRO A 1 106 ? 8.763 -4.646 -26.786 1.00 94.38 106 PRO A CA 1
ATOM 826 C C . PRO A 1 106 ? 9.474 -4.455 -25.441 1.00 94.38 106 PRO A C 1
ATOM 828 O O . PRO A 1 106 ? 9.376 -5.338 -24.596 1.00 94.38 106 PRO A O 1
ATOM 831 N N . PHE A 1 107 ? 10.113 -3.304 -25.204 1.00 94.94 107 PHE A N 1
ATOM 832 C CA . PHE A 1 107 ? 10.723 -2.992 -23.909 1.00 94.94 107 PHE A CA 1
ATOM 833 C C . PHE A 1 107 ? 9.679 -2.898 -22.790 1.00 94.94 107 PHE A C 1
ATOM 835 O O . PHE A 1 107 ? 9.844 -3.509 -21.736 1.00 94.94 107 PHE A O 1
ATOM 842 N N . LEU A 1 108 ? 8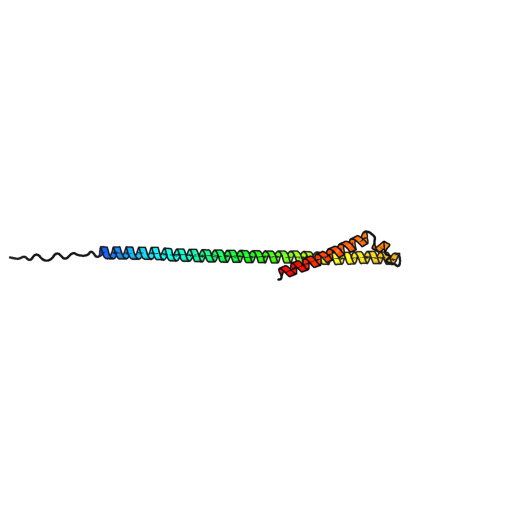.573 -2.191 -23.033 1.00 93.81 108 LEU A N 1
ATOM 843 C CA . LEU A 1 108 ? 7.495 -2.033 -22.047 1.00 93.81 108 LEU A CA 1
ATOM 844 C C . LEU A 1 108 ? 6.804 -3.362 -21.698 1.00 93.81 108 LEU A C 1
ATOM 846 O O . LEU A 1 108 ? 6.243 -3.498 -20.617 1.00 93.81 108 LEU A O 1
ATOM 850 N N . ASN A 1 109 ? 6.877 -4.343 -22.598 1.00 94.81 109 ASN A N 1
ATOM 851 C CA . ASN A 1 109 ? 6.350 -5.692 -22.399 1.00 94.81 109 ASN A CA 1
ATOM 852 C C . ASN A 1 109 ? 7.385 -6.677 -21.832 1.00 94.81 109 ASN A C 1
ATOM 854 O O . ASN A 1 109 ? 7.086 -7.865 -21.703 1.00 94.81 109 ASN A O 1
ATOM 858 N N . THR A 1 110 ? 8.602 -6.230 -21.512 1.00 96.19 110 THR A N 1
ATOM 859 C CA . THR A 1 110 ? 9.569 -7.085 -20.810 1.00 96.19 110 THR A CA 1
ATOM 860 C C . THR A 1 110 ? 9.009 -7.495 -19.452 1.00 96.19 110 THR A C 1
ATOM 862 O O . THR A 1 110 ? 8.310 -6.721 -18.800 1.00 96.19 110 THR A O 1
ATOM 865 N N . ALA A 1 111 ? 9.332 -8.712 -19.005 1.00 96.12 111 ALA A N 1
ATOM 866 C CA . ALA A 1 111 ? 8.833 -9.240 -17.735 1.00 96.12 111 ALA A CA 1
ATOM 867 C C . ALA A 1 111 ? 9.159 -8.317 -16.550 1.00 96.12 111 ALA A C 1
ATOM 869 O O . ALA A 1 111 ? 8.341 -8.145 -15.651 1.00 96.12 111 ALA A O 1
ATOM 870 N N . GLU A 1 112 ? 10.331 -7.686 -16.579 1.00 94.25 112 GLU A N 1
ATOM 871 C CA . GLU A 1 112 ? 10.783 -6.757 -15.548 1.00 94.25 112 GLU A CA 1
ATOM 872 C C . GLU A 1 112 ? 9.882 -5.518 -15.447 1.00 94.25 112 GLU A C 1
ATOM 874 O O . GLU A 1 112 ? 9.402 -5.192 -14.363 1.00 94.25 112 GLU A O 1
ATOM 879 N N . ILE A 1 113 ? 9.585 -4.866 -16.575 1.00 97.12 113 ILE A N 1
ATOM 880 C CA . ILE A 1 113 ? 8.692 -3.703 -16.605 1.00 97.12 113 ILE A CA 1
ATOM 881 C C . ILE A 1 113 ? 7.244 -4.109 -16.322 1.00 97.12 113 ILE A C 1
ATOM 883 O O . ILE A 1 113 ? 6.565 -3.461 -15.524 1.00 97.12 113 ILE A O 1
ATOM 887 N N . ALA A 1 114 ? 6.775 -5.198 -16.931 1.00 96.25 114 ALA A N 1
ATOM 888 C CA . ALA A 1 114 ? 5.414 -5.685 -16.749 1.00 96.25 114 ALA A CA 1
ATOM 889 C C . ALA A 1 114 ? 5.123 -6.026 -15.278 1.00 96.25 114 ALA A C 1
ATOM 891 O O . ALA A 1 114 ? 4.064 -5.663 -14.772 1.00 96.25 114 ALA A O 1
ATOM 892 N N . THR A 1 115 ? 6.073 -6.648 -14.571 1.00 97.56 115 THR A N 1
ATOM 893 C CA . THR A 1 115 ? 5.923 -6.982 -13.143 1.00 97.56 115 THR A CA 1
ATOM 894 C C . THR A 1 115 ? 5.777 -5.724 -12.290 1.00 97.56 115 THR A C 1
ATOM 896 O O . THR A 1 115 ? 4.865 -5.657 -11.471 1.00 97.56 115 THR A O 1
ATOM 899 N N . LEU A 1 116 ? 6.604 -4.697 -12.525 1.00 97.81 116 LEU A N 1
ATOM 900 C CA . LEU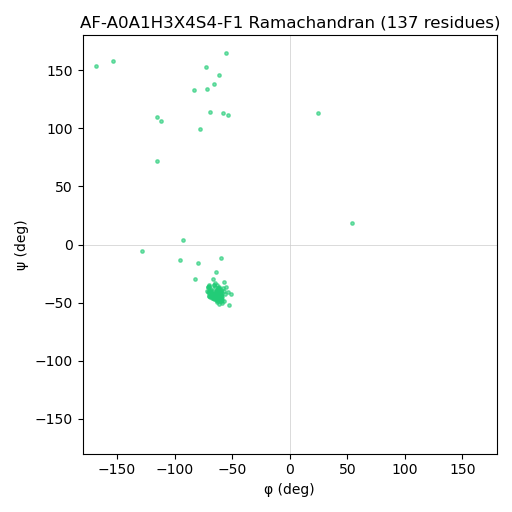 A 1 116 ? 6.505 -3.414 -11.816 1.00 97.81 116 LEU A CA 1
ATOM 901 C C . LEU A 1 116 ? 5.145 -2.740 -12.044 1.00 97.81 116 LEU A C 1
ATOM 903 O O . LEU A 1 116 ? 4.525 -2.237 -11.108 1.00 97.81 116 LEU A O 1
ATOM 907 N N . VAL A 1 117 ? 4.657 -2.753 -13.287 1.00 97.00 117 VAL A N 1
ATOM 908 C CA . VAL A 1 117 ? 3.366 -2.152 -13.645 1.00 97.00 117 VAL A CA 1
ATOM 909 C C . VAL A 1 117 ? 2.197 -2.912 -13.015 1.00 97.00 117 VAL A C 1
ATOM 911 O O . VAL A 1 117 ? 1.270 -2.285 -12.498 1.00 97.00 117 VAL A O 1
ATOM 914 N N 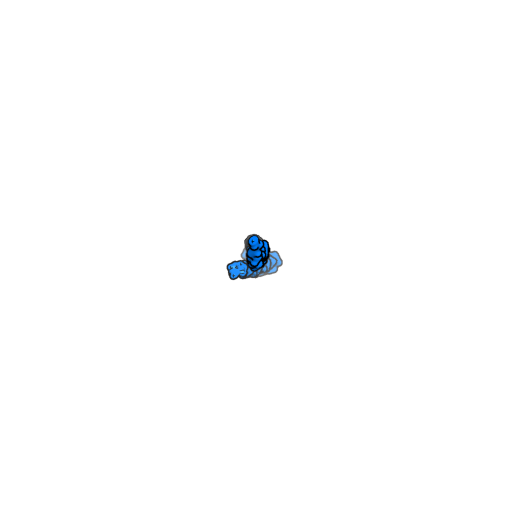. GLU A 1 118 ? 2.216 -4.244 -13.038 1.00 97.69 118 GLU A N 1
ATOM 915 C CA . GLU A 1 118 ? 1.161 -5.053 -12.423 1.00 97.69 118 GLU A CA 1
ATOM 916 C C . GLU A 1 118 ? 1.167 -4.940 -10.894 1.00 97.69 118 GLU A C 1
ATOM 918 O O . GLU A 1 118 ? 0.100 -4.778 -10.296 1.00 97.69 118 GLU A O 1
ATOM 923 N N . GLU A 1 119 ? 2.344 -4.909 -10.260 1.00 97.88 119 GLU A N 1
ATOM 924 C CA . GLU A 1 119 ? 2.470 -4.637 -8.825 1.00 97.88 119 GLU A CA 1
ATOM 925 C C . GLU A 1 119 ? 1.887 -3.258 -8.477 1.00 97.88 119 GLU A C 1
ATOM 927 O O . GLU A 1 119 ? 1.064 -3.134 -7.568 1.00 97.88 119 GLU A O 1
ATOM 932 N N . TYR A 1 120 ? 2.224 -2.222 -9.253 1.00 98.25 120 TYR A N 1
ATOM 933 C CA . TYR A 1 120 ? 1.700 -0.871 -9.051 1.00 98.25 120 TYR A CA 1
ATOM 934 C C . TYR A 1 120 ? 0.166 -0.819 -9.148 1.00 98.25 120 TYR A C 1
ATOM 936 O O . TYR A 1 120 ? -0.500 -0.256 -8.274 1.00 98.25 120 TYR A O 1
ATOM 944 N N . LYS A 1 121 ? -0.421 -1.457 -10.170 1.00 98.00 121 LYS A N 1
ATOM 945 C CA . LYS A 1 121 ? -1.884 -1.554 -10.333 1.00 98.00 121 LYS A CA 1
ATOM 946 C C . LYS A 1 121 ? -2.542 -2.321 -9.186 1.00 98.00 121 LYS A C 1
ATOM 948 O O . LYS A 1 121 ? -3.620 -1.930 -8.733 1.00 98.00 121 LYS A O 1
ATOM 953 N N . GLY A 1 122 ? -1.926 -3.411 -8.728 1.00 98.00 122 GLY A N 1
ATOM 954 C CA . GLY A 1 122 ? -2.387 -4.170 -7.564 1.00 98.00 122 GLY A CA 1
ATOM 955 C C . GLY A 1 122 ? -2.423 -3.295 -6.312 1.00 98.00 122 GLY A C 1
ATOM 956 O O . GLY A 1 122 ? -3.455 -3.194 -5.648 1.00 98.00 122 GLY A O 1
ATOM 957 N N . ASN A 1 123 ? -1.340 -2.560 -6.070 1.00 97.94 123 ASN A N 1
ATOM 958 C CA . ASN A 1 123 ? -1.216 -1.626 -4.956 1.00 97.94 123 ASN A CA 1
ATOM 959 C C . ASN A 1 123 ? -2.271 -0.510 -5.005 1.00 97.94 123 ASN A C 1
ATOM 961 O O . ASN A 1 123 ? -2.864 -0.193 -3.977 1.00 97.94 123 ASN A O 1
ATOM 965 N N . GLN A 1 124 ? -2.580 0.045 -6.183 1.00 97.81 124 GLN A N 1
ATOM 966 C CA . GLN A 1 124 ? -3.656 1.038 -6.322 1.00 97.81 124 GLN A CA 1
ATOM 967 C C . GLN A 1 124 ? -5.031 0.479 -5.933 1.00 97.81 124 GLN A C 1
ATOM 969 O O . GLN A 1 124 ? -5.797 1.141 -5.234 1.00 97.81 124 GLN A O 1
ATOM 974 N N . LYS A 1 125 ? -5.352 -0.754 -6.345 1.00 97.50 125 LYS A N 1
ATOM 975 C CA . LYS A 1 125 ? -6.612 -1.409 -5.953 1.00 97.50 125 LYS A CA 1
ATOM 976 C C . LYS A 1 125 ? -6.675 -1.640 -4.442 1.00 97.50 125 LYS A C 1
ATOM 978 O O . LYS A 1 125 ? -7.732 -1.438 -3.840 1.00 97.50 125 LYS A O 1
ATOM 983 N N . ASN A 1 126 ? -5.553 -2.027 -3.837 1.00 96.38 126 ASN A N 1
ATOM 984 C CA . ASN A 1 126 ? -5.454 -2.242 -2.396 1.00 96.38 126 ASN A CA 1
ATOM 985 C C . ASN A 1 126 ? -5.644 -0.937 -1.616 1.00 96.38 126 ASN A C 1
ATOM 987 O O . ASN A 1 126 ? -6.440 -0.925 -0.680 1.00 96.38 126 ASN A O 1
ATOM 991 N N . LEU A 1 127 ? -5.027 0.170 -2.046 1.00 96.75 127 LEU A N 1
ATOM 992 C CA . LEU A 1 127 ? -5.225 1.488 -1.429 1.00 96.75 127 LEU A CA 1
ATOM 993 C C . LEU A 1 127 ? -6.698 1.903 -1.430 1.00 96.75 127 LEU A C 1
ATOM 995 O O . LEU A 1 127 ? -7.242 2.210 -0.376 1.00 96.75 127 LEU A O 1
ATOM 999 N N . ILE A 1 128 ? -7.388 1.783 -2.569 1.00 96.81 128 ILE A N 1
ATOM 1000 C CA . ILE A 1 128 ? -8.828 2.090 -2.659 1.00 96.81 128 ILE A CA 1
ATOM 1001 C C . ILE A 1 128 ? -9.646 1.230 -1.679 1.00 96.81 128 ILE A C 1
ATOM 1003 O O . ILE A 1 128 ? -10.640 1.685 -1.107 1.00 96.81 128 ILE A O 1
ATOM 1007 N N . SER A 1 129 ? -9.268 -0.037 -1.495 1.00 96.75 129 SER A N 1
ATOM 1008 C CA . SER A 1 129 ? -9.917 -0.935 -0.534 1.00 96.75 129 SER A CA 1
ATOM 1009 C C . SER A 1 129 ? -9.675 -0.491 0.913 1.00 96.75 129 SER A C 1
ATOM 1011 O O . SER A 1 129 ? -10.621 -0.423 1.701 1.00 96.75 129 SER A O 1
ATOM 1013 N N . ILE A 1 130 ? -8.433 -0.141 1.253 1.00 95.50 130 ILE A N 1
ATOM 1014 C CA . ILE A 1 130 ? -8.031 0.329 2.584 1.00 95.50 130 ILE A CA 1
ATOM 1015 C C . ILE A 1 130 ? -8.720 1.653 2.926 1.00 95.50 130 ILE A C 1
ATOM 1017 O O . ILE A 1 130 ? -9.349 1.750 3.977 1.00 95.50 130 ILE A O 1
ATOM 1021 N N . GLU A 1 131 ? -8.717 2.628 2.016 1.00 93.94 131 GLU A N 1
ATOM 1022 C CA . GLU A 1 131 ? -9.402 3.915 2.187 1.00 93.94 131 GLU A CA 1
ATOM 1023 C C . GLU A 1 131 ? -10.898 3.728 2.477 1.00 93.94 131 GLU A C 1
ATOM 1025 O O . GLU A 1 131 ? -11.458 4.355 3.381 1.00 93.94 131 GLU A O 1
ATOM 1030 N N . LYS A 1 132 ? -11.559 2.808 1.759 1.00 95.62 132 LYS A N 1
ATOM 1031 C CA . LYS A 1 132 ? -12.965 2.460 2.016 1.00 95.62 132 LYS A CA 1
ATOM 1032 C C . LYS A 1 132 ? -13.162 1.850 3.402 1.00 95.62 132 LYS A C 1
ATOM 1034 O O . LYS A 1 132 ? -14.159 2.170 4.049 1.00 95.62 132 LYS A O 1
ATOM 1039 N N . LYS A 1 133 ? -12.258 0.978 3.862 1.00 94.12 133 LYS A N 1
ATOM 1040 C CA . LYS A 1 133 ? -12.322 0.385 5.210 1.00 94.12 133 LYS A CA 1
ATOM 1041 C C . LYS A 1 133 ? -12.118 1.446 6.293 1.00 94.12 133 LYS A C 1
ATOM 1043 O O . LYS A 1 133 ? -12.930 1.521 7.206 1.00 94.12 133 LYS A O 1
ATOM 1048 N N . ILE A 1 134 ? -11.122 2.319 6.148 1.00 91.50 134 ILE A N 1
ATOM 1049 C CA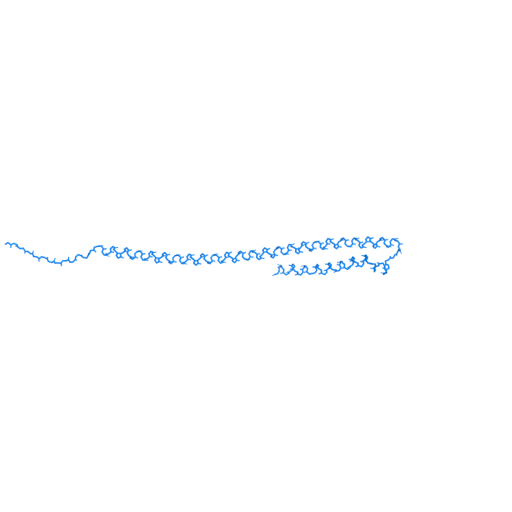 . ILE A 1 134 ? -10.875 3.430 7.081 1.00 91.50 134 ILE A CA 1
ATOM 1050 C C . ILE A 1 134 ? -12.090 4.362 7.142 1.00 91.50 134 ILE A C 1
ATOM 1052 O O . ILE A 1 134 ? -12.513 4.752 8.227 1.00 91.50 134 ILE A O 1
ATOM 1056 N N . LYS A 1 135 ? -12.701 4.684 5.995 1.00 92.25 135 LYS A N 1
ATOM 1057 C CA . LYS A 1 135 ? -13.913 5.513 5.949 1.00 92.25 135 LYS A CA 1
ATOM 1058 C C . LYS A 1 135 ? -15.096 4.861 6.670 1.00 92.25 135 LYS A C 1
ATOM 1060 O O . LYS A 1 135 ? -15.835 5.566 7.343 1.00 92.25 135 LYS A O 1
ATOM 1065 N N . LYS A 1 136 ? -15.257 3.536 6.564 1.00 91.75 136 LYS A N 1
ATOM 1066 C CA . LYS A 1 136 ? -16.279 2.782 7.311 1.00 91.75 136 LYS A CA 1
ATOM 1067 C C . LYS A 1 136 ? -16.033 2.758 8.820 1.00 91.75 136 LYS A C 1
ATOM 1069 O O . LYS A 1 136 ? -16.999 2.674 9.551 1.00 91.75 136 LYS A O 1
ATOM 1074 N N . LEU A 1 137 ? -14.779 2.817 9.270 1.00 87.88 137 LEU A N 1
ATOM 1075 C CA . LEU A 1 137 ? -14.438 2.869 10.698 1.00 87.88 137 LEU A CA 1
ATOM 1076 C C . LEU A 1 137 ? -14.597 4.274 11.309 1.00 87.88 137 LEU A C 1
ATOM 1078 O O . LEU A 1 137 ? -14.579 4.412 12.527 1.00 87.88 137 LEU A O 1
ATOM 1082 N N . ASN A 1 138 ? -14.700 5.319 10.479 1.00 77.25 138 ASN A N 1
ATOM 1083 C CA . ASN A 1 138 ? -14.887 6.708 10.921 1.00 77.25 138 ASN A CA 1
ATOM 1084 C C . ASN A 1 138 ? -16.359 7.161 10.934 1.00 77.25 138 ASN A C 1
ATOM 1086 O O . ASN A 1 138 ? -16.635 8.233 11.470 1.00 77.25 138 ASN A O 1
ATOM 1090 N N . ASN A 1 139 ? -17.254 6.395 10.303 1.00 58.31 139 ASN A N 1
ATOM 1091 C CA . ASN A 1 139 ? -18.698 6.638 10.237 1.00 58.31 139 ASN A CA 1
ATOM 1092 C C . ASN A 1 139 ? -19.431 5.691 11.183 1.00 58.31 139 ASN A C 1
ATOM 1094 O O . ASN A 1 139 ? -20.499 6.105 11.676 1.00 58.31 139 ASN A O 1
#

Nearest PDB structures (foldseek):
  8to0-assembly1_AG  TM=4.355E-01  e=6.119E+00  Mus musculus

Solvent-accessible surface area (backbone atoms only — not comparable to full-atom values): 7857 Å² total; per-residue (Å²): 134,88,84,86,87,79,80,92,74,86,76,82,58,74,61,60,61,49,51,54,49,50,51,53,52,51,50,52,47,52,52,50,48,52,55,51,50,52,52,46,51,54,52,48,50,51,52,48,50,53,50,49,51,51,50,48,53,50,49,52,52,50,50,55,49,52,53,44,53,53,46,53,51,50,48,51,53,49,54,52,51,47,52,51,46,51,53,52,52,48,52,53,50,49,57,46,25,77,73,65,81,46,88,52,69,73,63,60,64,31,69,71,49,40,49,48,51,51,51,47,54,50,49,52,56,49,47,58,51,45,54,53,52,49,54,61,76,75,108

pLDDT: mean 77.97, std 20.19, range [39.12, 98.25]

Secondary structure (DSSP, 8-state):
-------------HHHHHHHHHHHHHHHHHHHHHHHHHHHHHHHHHHHHHHHHHHHHHHHHHHHHHHHHHHHHHHHHHHHHHHHHHHHHHHHHHHHHHHHSS--HHHHTSHHHHHHHHHHHHHHHHHHHHHHHHHHHH-

Radius of gyration: 44.65 Å; Cα contacts (8 Å, |Δi|>4): 28; chains: 1; bounding box: 84×16×143 Å

Organism: NCBI:txid150146

Foldseek 3Di:
DDDDDDDDDDPPDPVVVVVVVVVVVVVCVVVVVVVVVVVVVVVVVVVVVVVVVVVVVVVVVVVLVVLLVVLVVVLVVLVVVLVVLVVVLVVQQVVVCVVPVDDDPVNCPPPSNVVSVVSNVVSVVSNVVSVVSNVVSVD

Mean predicted aligned error: 15.45 Å